Protein AF-A0A7S1R9N0-F1 (afdb_monomer_lite)

Secondary structure (DSSP, 8-state):
-PPPPPPPP--------S------PPPPP--SSSHHHHHHHHHHHHHHHHHHHHTSTT-SEEEEEEETTEEEEEEEEEGGGGGGHHHHHHHHHHHHHHHHHT-TTEEETTTTS--EEEETTEEEEEEEE-S-GGGB-HHHHHHS--TTGGG-SSBPPS-EEEEEEEEEEEPP---

InterPro domains:
  IPR000571 Zinc finger, CCCH-type [PS50103] (131-159)

Foldseek 3Di:
DDDDDDDDDDDDDDDDDPPDPPDDPPDQDDDPPLVPLLLVLLVVLQVLLQVQLVPDPFFPHWDWDADPQGIEIETEGAPVSVVCQVVSLVSSVVSNQVSQVPDPFKAWAQQQHPQWDDDPFHTKGKIFTDDDPVQADCCCRNRVDDPCPPVDSGDHRSDMGMYHYGYDHDYPDDD

Structure (mmCIF, N/CA/C/O backbone):
data_AF-A0A7S1R9N0-F1
#
_entry.id   AF-A0A7S1R9N0-F1
#
loop_
_atom_site.group_PDB
_atom_site.id
_atom_site.type_symbol
_atom_site.label_atom_id
_atom_site.label_alt_id
_atom_site.label_comp_id
_atom_site.label_asym_id
_atom_site.label_entity_id
_atom_site.label_seq_id
_atom_site.pdbx_PDB_ins_code
_atom_site.Cartn_x
_atom_site.Cartn_y
_atom_site.Cartn_z
_atom_site.occupancy
_atom_site.B_iso_or_equiv
_atom_site.auth_seq_id
_atom_site.auth_comp_id
_atom_site.auth_asym_id
_atom_site.auth_atom_id
_atom_site.pdbx_PDB_model_num
ATOM 1 N N . PRO A 1 1 ? 58.387 22.285 21.724 1.00 52.72 1 PRO A N 1
ATOM 2 C CA . PRO A 1 1 ? 57.582 22.739 20.562 1.00 52.72 1 PRO A CA 1
ATOM 3 C C . PRO A 1 1 ? 56.138 22.207 20.632 1.00 52.72 1 PRO A C 1
ATOM 5 O O . PRO A 1 1 ? 55.964 20.991 20.617 1.00 52.72 1 PRO A O 1
ATOM 8 N N . PRO A 1 2 ? 55.108 23.062 20.768 1.00 48.16 2 PRO A N 1
ATOM 9 C CA . PRO A 1 2 ? 53.727 22.595 20.798 1.00 48.16 2 PRO A CA 1
ATOM 10 C C . PRO A 1 2 ? 53.151 22.463 19.378 1.00 48.16 2 PRO A C 1
ATOM 12 O O . PRO A 1 2 ? 53.423 23.277 18.497 1.00 48.16 2 PRO A O 1
ATOM 15 N N . LEU A 1 3 ? 52.369 21.401 19.179 1.00 45.06 3 LEU A N 1
ATOM 16 C CA . LEU A 1 3 ? 51.634 21.072 17.958 1.00 45.06 3 LEU A CA 1
ATOM 17 C C . LEU A 1 3 ? 50.422 22.006 17.798 1.00 45.06 3 LEU A C 1
ATOM 19 O O . LEU A 1 3 ? 49.581 22.085 18.692 1.00 45.06 3 LEU A O 1
ATOM 23 N N . LEU A 1 4 ? 50.330 22.696 16.655 1.00 51.31 4 LEU A N 1
ATOM 24 C CA . LEU A 1 4 ? 49.155 23.478 16.258 1.00 51.31 4 LEU A CA 1
ATOM 25 C C . LEU A 1 4 ? 47.994 22.549 15.873 1.00 51.31 4 LEU A C 1
ATOM 27 O O . LEU A 1 4 ? 48.130 21.701 14.993 1.00 51.31 4 LEU A O 1
ATOM 31 N N . ALA A 1 5 ? 46.838 22.759 16.502 1.00 51.09 5 ALA A N 1
ATOM 32 C CA . ALA A 1 5 ? 45.570 22.154 16.116 1.00 51.09 5 ALA A CA 1
ATOM 33 C C . ALA A 1 5 ? 44.982 22.874 14.887 1.00 51.09 5 ALA A C 1
ATOM 35 O O . ALA A 1 5 ? 44.824 24.095 14.889 1.00 51.09 5 ALA A O 1
ATOM 36 N N . ALA A 1 6 ? 44.646 22.111 13.846 1.00 48.75 6 ALA A N 1
ATOM 37 C CA . ALA A 1 6 ? 43.962 22.596 12.651 1.00 48.75 6 ALA A CA 1
ATOM 38 C C . ALA A 1 6 ? 42.448 22.719 12.901 1.00 48.75 6 ALA A C 1
ATOM 40 O O . ALA A 1 6 ? 41.822 21.787 13.407 1.00 48.75 6 ALA A O 1
ATOM 41 N N . GLN A 1 7 ? 41.857 23.858 12.532 1.00 47.03 7 GLN A N 1
ATOM 42 C CA . GLN A 1 7 ? 40.409 24.075 12.576 1.00 47.03 7 GLN A CA 1
ATOM 43 C C . GLN A 1 7 ? 39.734 23.630 11.264 1.00 47.03 7 GLN A C 1
ATOM 45 O O . GLN A 1 7 ? 40.303 23.846 10.192 1.00 47.03 7 GLN A O 1
ATOM 50 N N . PRO A 1 8 ? 38.522 23.043 11.314 1.00 47.75 8 PRO A N 1
ATOM 51 C CA . PRO A 1 8 ? 37.767 22.677 10.121 1.00 47.75 8 PRO A CA 1
ATOM 52 C C . PRO A 1 8 ? 37.152 23.917 9.456 1.00 47.75 8 PRO A C 1
ATOM 54 O O . PRO A 1 8 ? 36.416 24.680 10.079 1.00 47.75 8 PRO A O 1
ATOM 57 N N . GLY A 1 9 ? 37.460 24.102 8.170 1.00 45.78 9 GLY A N 1
ATOM 58 C CA . GLY A 1 9 ? 36.955 25.197 7.347 1.00 45.78 9 GLY A CA 1
ATOM 59 C C . GLY A 1 9 ? 35.452 25.090 7.088 1.00 45.78 9 GLY A C 1
ATOM 60 O O . GLY A 1 9 ? 34.957 24.097 6.554 1.00 45.78 9 GLY A O 1
ATOM 61 N N . SER A 1 10 ? 34.736 26.150 7.443 1.00 47.22 10 SER A N 1
ATOM 62 C CA . SER A 1 10 ? 33.346 26.419 7.093 1.00 47.22 10 SER A CA 1
ATOM 63 C C . SER A 1 10 ? 33.234 26.775 5.606 1.00 47.22 10 SER A C 1
ATOM 65 O O . SER A 1 10 ? 33.493 27.901 5.189 1.00 47.22 10 SER A O 1
ATOM 67 N N . GLY A 1 11 ? 32.855 25.797 4.782 1.00 57.56 11 GLY A N 1
ATOM 68 C CA . GLY A 1 11 ? 32.488 26.039 3.386 1.00 57.56 11 GLY A CA 1
ATOM 69 C C . GLY A 1 11 ? 31.137 26.771 3.274 1.00 57.56 11 GLY A C 1
ATOM 70 O O . GLY A 1 11 ? 30.240 26.512 4.081 1.00 57.56 11 GLY A O 1
ATOM 71 N N . PRO A 1 12 ? 30.956 27.674 2.293 1.00 48.16 12 PRO A N 1
ATOM 72 C CA . PRO A 1 12 ? 29.710 28.411 2.118 1.00 48.16 12 PRO A CA 1
ATOM 73 C C . PRO A 1 12 ? 28.571 27.484 1.673 1.00 48.16 12 PRO A C 1
ATOM 75 O O . PRO A 1 12 ? 28.665 26.768 0.676 1.00 48.16 12 PRO A O 1
ATOM 78 N N . CYS A 1 13 ? 27.473 27.527 2.425 1.00 46.56 13 CYS A N 1
ATOM 79 C CA . CYS A 1 13 ? 26.214 26.873 2.095 1.00 46.56 13 CYS A CA 1
ATOM 80 C C . CYS A 1 13 ? 25.583 27.623 0.909 1.00 46.56 13 CYS A C 1
ATOM 82 O O . CYS A 1 13 ? 25.134 28.759 1.065 1.00 46.56 13 CYS A O 1
ATOM 84 N N . LEU A 1 14 ? 25.604 27.041 -0.294 1.00 51.38 14 LEU A N 1
ATOM 85 C CA . LEU A 1 14 ? 24.973 27.665 -1.459 1.00 51.38 14 LEU A CA 1
ATOM 86 C C . LEU A 1 14 ? 23.442 27.685 -1.286 1.00 51.38 14 LEU A C 1
ATOM 88 O O . LEU A 1 14 ? 22.866 26.675 -0.871 1.00 51.38 14 LEU A O 1
ATOM 92 N N . PRO A 1 15 ? 22.767 28.802 -1.615 1.00 51.22 15 PRO A N 1
ATOM 93 C CA . PRO A 1 15 ? 21.322 28.917 -1.480 1.00 51.22 15 PRO A CA 1
ATOM 94 C C . PRO A 1 15 ? 20.609 27.945 -2.428 1.00 51.22 15 PRO A C 1
ATOM 96 O O . PRO A 1 15 ? 20.858 27.920 -3.635 1.00 51.22 15 PRO A O 1
ATOM 99 N N . LEU A 1 16 ? 19.697 27.148 -1.864 1.00 49.31 16 LEU A N 1
ATOM 100 C CA . LEU A 1 16 ? 18.741 26.328 -2.605 1.00 49.31 16 LEU A CA 1
ATOM 101 C C . LEU A 1 16 ? 17.943 27.232 -3.554 1.00 49.31 16 LEU A C 1
ATOM 103 O O . LEU A 1 16 ? 17.189 28.097 -3.114 1.00 49.31 16 LEU A O 1
ATOM 107 N N . GLN A 1 17 ? 18.123 27.047 -4.862 1.00 59.81 17 GLN A N 1
ATOM 108 C CA . GLN A 1 17 ? 17.377 27.792 -5.872 1.00 59.81 17 GLN A CA 1
ATOM 109 C C . GLN A 1 17 ? 15.883 27.446 -5.772 1.00 59.81 17 GLN A C 1
ATOM 111 O O . GLN A 1 17 ? 15.492 26.289 -5.913 1.00 59.81 17 GLN A O 1
ATOM 116 N N . ALA A 1 18 ? 15.050 28.465 -5.555 1.00 55.53 18 ALA A N 1
ATOM 117 C CA . ALA A 1 18 ? 13.608 28.362 -5.308 1.00 55.53 18 ALA A CA 1
ATOM 118 C C . ALA A 1 18 ? 12.756 27.944 -6.529 1.00 55.53 18 ALA A C 1
ATOM 120 O O . ALA A 1 18 ? 11.536 27.882 -6.430 1.00 55.53 18 ALA A O 1
ATOM 121 N N . ASN A 1 19 ? 13.379 27.630 -7.670 1.00 56.38 19 ASN A N 1
ATOM 122 C CA . ASN A 1 19 ? 12.703 27.369 -8.946 1.00 56.38 19 ASN A CA 1
ATOM 123 C C . ASN A 1 19 ? 12.839 25.913 -9.412 1.00 56.38 19 ASN A C 1
ATOM 125 O O . ASN A 1 19 ? 12.991 25.647 -10.604 1.00 56.38 19 ASN A O 1
ATOM 129 N N . VAL A 1 20 ? 12.793 24.949 -8.490 1.00 46.78 20 VAL A N 1
ATOM 130 C CA . VAL A 1 20 ? 12.623 23.550 -8.895 1.00 46.78 20 VAL A CA 1
ATOM 131 C C . VAL A 1 20 ? 11.145 23.362 -9.247 1.00 46.78 20 VAL A C 1
ATOM 133 O O . VAL A 1 20 ? 10.308 23.502 -8.352 1.00 46.78 20 VAL A O 1
ATOM 136 N N . PRO A 1 21 ? 10.784 23.081 -10.514 1.00 52.72 21 PRO A N 1
ATOM 137 C CA . PRO A 1 21 ? 9.398 22.807 -10.855 1.00 52.72 21 PRO A CA 1
ATOM 138 C C . PRO A 1 21 ? 8.884 21.647 -9.990 1.00 52.72 21 PRO A C 1
ATOM 140 O O . PRO A 1 21 ? 9.638 20.699 -9.733 1.00 52.72 21 PRO A O 1
ATOM 143 N N . PRO A 1 22 ? 7.626 21.708 -9.516 1.00 54.47 22 PRO A N 1
ATOM 144 C CA . PRO A 1 22 ? 7.046 20.632 -8.729 1.00 54.47 22 PRO A CA 1
ATOM 145 C C . PRO A 1 22 ? 7.195 19.321 -9.497 1.00 54.47 22 PRO A C 1
ATOM 147 O O . PRO A 1 22 ? 6.997 19.278 -10.713 1.00 54.47 22 PRO A O 1
ATOM 150 N N . PHE A 1 23 ? 7.589 18.263 -8.788 1.00 50.84 23 PHE A N 1
ATOM 151 C CA . PHE A 1 23 ? 7.739 16.937 -9.372 1.00 50.84 23 PHE A CA 1
ATOM 152 C C . PHE A 1 23 ? 6.445 16.565 -10.101 1.00 50.84 23 PHE A C 1
ATOM 154 O O . PHE A 1 23 ? 5.412 16.353 -9.470 1.00 50.84 23 PHE A O 1
ATOM 161 N N . GLN A 1 24 ? 6.502 16.508 -11.431 1.00 49.12 24 GLN A N 1
ATOM 162 C CA . GLN A 1 24 ? 5.415 15.981 -12.239 1.00 49.12 24 GLN A CA 1
ATOM 163 C C . GLN A 1 24 ? 5.625 14.468 -12.348 1.00 49.12 24 GLN A C 1
ATOM 165 O O . GLN A 1 24 ? 6.642 14.040 -12.907 1.00 49.12 24 GLN A O 1
ATOM 170 N N . PRO A 1 25 ? 4.710 13.640 -11.810 1.00 53.88 25 PRO A N 1
ATOM 171 C CA . PRO A 1 25 ? 4.761 12.204 -12.020 1.00 53.88 25 PRO A CA 1
ATOM 172 C C . PRO A 1 25 ? 4.787 11.930 -13.522 1.00 53.88 25 PRO A C 1
ATOM 174 O O . PRO A 1 25 ? 3.993 12.499 -14.273 1.00 53.88 25 PRO A O 1
ATOM 177 N N . LEU A 1 26 ? 5.714 11.078 -13.962 1.00 53.41 26 LEU A N 1
ATOM 178 C CA . LEU A 1 26 ? 5.797 10.679 -15.362 1.00 53.41 26 LEU A CA 1
ATOM 179 C C . LEU A 1 26 ? 4.435 10.129 -15.796 1.00 53.41 26 LEU A C 1
ATOM 181 O O . LEU A 1 26 ? 3.922 9.188 -15.189 1.00 53.41 26 LEU A O 1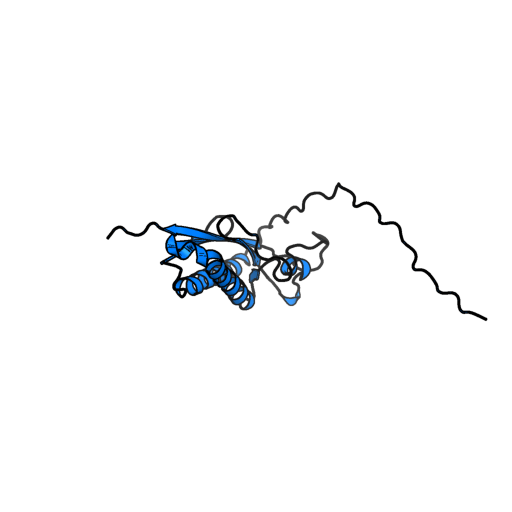
ATOM 185 N N . GLN A 1 27 ? 3.846 10.746 -16.819 1.00 47.94 27 GLN A N 1
ATOM 186 C CA . GLN A 1 27 ? 2.592 10.285 -17.402 1.00 47.94 27 GLN A CA 1
ATOM 187 C C . GLN A 1 27 ? 2.804 8.850 -17.920 1.00 47.94 27 GLN A C 1
ATOM 189 O O . GLN A 1 27 ? 3.758 8.614 -18.668 1.00 47.94 27 GLN A O 1
ATOM 194 N N . PRO A 1 28 ? 1.978 7.872 -17.513 1.00 52.19 28 PRO A N 1
ATOM 195 C CA . PRO A 1 28 ? 2.144 6.493 -17.948 1.00 52.19 28 PRO A CA 1
ATOM 196 C C . PRO A 1 28 ? 1.872 6.386 -19.453 1.00 52.19 28 PRO A C 1
ATOM 198 O O . PRO A 1 28 ? 0.768 6.667 -19.917 1.00 52.19 28 PRO A O 1
ATOM 201 N N . HIS A 1 29 ? 2.874 5.962 -20.223 1.00 52.19 29 HIS A N 1
ATOM 202 C CA . HIS A 1 29 ? 2.680 5.597 -21.625 1.00 52.19 29 HIS A CA 1
ATOM 203 C C . HIS A 1 29 ? 1.905 4.269 -21.715 1.00 52.19 29 HIS A C 1
ATOM 205 O O . HIS A 1 29 ? 2.191 3.352 -20.942 1.00 52.19 29 HIS A O 1
ATOM 211 N N . PRO A 1 30 ? 0.939 4.124 -22.641 1.00 48.84 30 PRO A N 1
ATOM 212 C CA . PRO A 1 30 ? 0.181 2.886 -22.798 1.00 48.84 30 PRO A CA 1
ATOM 213 C C . PRO A 1 30 ? 1.098 1.761 -23.298 1.00 48.84 30 PRO A C 1
ATOM 215 O O . PRO A 1 30 ? 1.572 1.789 -24.432 1.00 48.84 30 PRO A O 1
ATOM 218 N N . VAL A 1 31 ? 1.363 0.762 -22.449 1.00 55.69 31 VAL A N 1
ATOM 219 C CA . VAL A 1 31 ? 2.171 -0.416 -22.804 1.00 55.69 31 VAL A CA 1
ATOM 220 C C . VAL A 1 31 ? 1.239 -1.611 -23.015 1.00 55.69 31 VAL A C 1
ATOM 222 O O . VAL A 1 31 ? 0.743 -2.207 -22.059 1.00 55.69 31 VAL A O 1
ATOM 225 N N . ASN A 1 32 ? 0.985 -1.983 -24.269 1.00 52.28 32 ASN A N 1
ATOM 226 C CA . ASN A 1 32 ? 0.108 -3.110 -24.600 1.00 52.28 32 ASN A CA 1
ATOM 227 C C . ASN A 1 32 ? 0.705 -4.444 -24.093 1.00 52.28 32 ASN A C 1
ATOM 229 O O . ASN A 1 32 ? 1.824 -4.809 -24.443 1.00 52.28 32 ASN A O 1
ATOM 233 N N . GLY A 1 33 ? -0.035 -5.168 -23.241 1.00 55.78 33 GLY A N 1
ATOM 234 C CA . GLY A 1 33 ? 0.238 -6.564 -22.848 1.00 55.78 33 GLY A CA 1
ATOM 235 C C . GLY A 1 33 ? 0.738 -6.800 -21.413 1.00 55.78 33 GLY A C 1
ATOM 236 O O . GLY A 1 33 ? 0.345 -7.783 -20.791 1.00 55.78 33 GLY A O 1
ATOM 237 N N . ALA A 1 34 ? 1.529 -5.893 -20.828 1.00 57.28 34 ALA A N 1
ATOM 238 C CA . ALA A 1 34 ? 2.081 -6.072 -19.470 1.00 57.28 34 ALA A CA 1
ATOM 239 C C . ALA A 1 34 ? 1.114 -5.670 -18.335 1.00 57.28 34 ALA A C 1
ATOM 241 O O . ALA A 1 34 ? 1.393 -5.896 -17.159 1.00 57.28 34 ALA A O 1
ATOM 242 N N . HIS A 1 35 ? -0.028 -5.070 -18.675 1.00 66.38 35 HIS A N 1
ATOM 243 C CA . HIS A 1 35 ? -0.981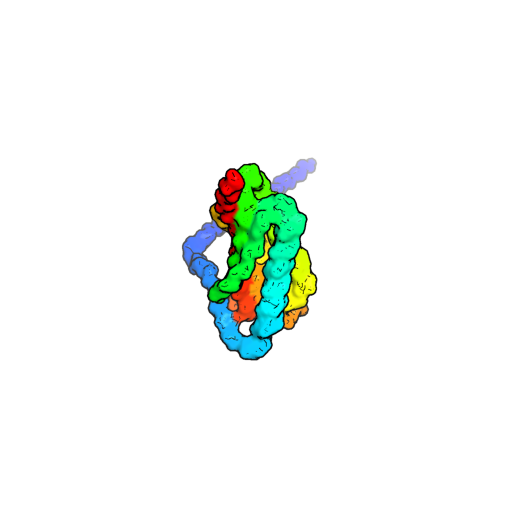 -4.560 -17.691 1.00 66.38 35 HIS A CA 1
ATOM 244 C C . HIS A 1 35 ? -1.728 -5.684 -16.952 1.00 66.38 35 HIS A C 1
ATOM 246 O O . HIS A 1 35 ? -1.958 -5.572 -15.750 1.00 66.38 35 HIS A O 1
ATOM 252 N N . GLY A 1 36 ? -2.068 -6.787 -17.629 1.00 79.69 36 GLY A N 1
ATOM 253 C CA . GLY A 1 36 ? -2.950 -7.820 -17.067 1.00 79.69 36 GLY A CA 1
ATOM 254 C C . GLY A 1 36 ? -2.404 -8.506 -15.809 1.00 79.69 36 GLY A C 1
ATOM 255 O O . GLY A 1 36 ? -3.126 -8.658 -14.823 1.00 79.69 36 GLY A O 1
ATOM 256 N N . SER A 1 37 ? -1.119 -8.880 -15.805 1.00 88.69 37 SER A N 1
ATOM 257 C CA . SER A 1 37 ? -0.490 -9.536 -14.649 1.00 88.69 37 SER A CA 1
ATOM 258 C C . SER A 1 37 ? -0.319 -8.582 -13.465 1.00 88.69 37 SER A C 1
ATOM 260 O O . SER A 1 37 ? -0.588 -8.975 -12.329 1.00 88.69 37 SER A O 1
ATOM 262 N N . PHE A 1 38 ? 0.044 -7.320 -13.725 1.00 93.56 38 PHE A N 1
ATOM 263 C CA . PHE A 1 38 ? 0.131 -6.290 -12.692 1.00 93.56 38 PHE A CA 1
ATOM 264 C C . PHE A 1 38 ? -1.212 -6.083 -11.992 1.00 93.56 38 PHE A C 1
ATOM 266 O O . PHE A 1 38 ? -1.261 -6.178 -10.770 1.00 93.56 38 PHE A O 1
ATOM 273 N N . PHE A 1 39 ? -2.302 -5.859 -12.736 1.00 94.06 39 PHE A N 1
ATOM 274 C CA . PHE A 1 39 ? -3.620 -5.646 -12.127 1.00 94.06 39 PHE A CA 1
ATOM 275 C C . PHE A 1 39 ? -4.073 -6.837 -11.294 1.00 94.06 39 PHE A C 1
ATOM 277 O O . PHE A 1 39 ? -4.570 -6.650 -10.186 1.00 94.06 39 PHE A O 1
ATOM 284 N N . LYS A 1 40 ? -3.860 -8.058 -11.795 1.00 95.06 40 LYS A N 1
ATOM 285 C CA . LYS A 1 40 ? -4.203 -9.281 -11.066 1.00 95.06 40 LYS A CA 1
ATOM 286 C C . LYS A 1 40 ? -3.435 -9.385 -9.746 1.00 95.06 40 LYS A C 1
ATOM 288 O O . LYS A 1 40 ? -4.032 -9.679 -8.712 1.00 95.06 40 LYS A O 1
ATOM 293 N N . HIS A 1 41 ? -2.125 -9.138 -9.765 1.00 96.31 41 HIS A N 1
ATOM 294 C CA . HIS A 1 41 ? -1.316 -9.175 -8.548 1.00 96.31 41 HIS A CA 1
ATOM 295 C C . HIS A 1 41 ? -1.631 -8.011 -7.606 1.00 96.31 41 HIS A C 1
ATOM 297 O O . HIS A 1 41 ? -1.759 -8.244 -6.411 1.00 96.31 41 HIS A O 1
ATOM 303 N N . ALA A 1 42 ? -1.846 -6.799 -8.119 1.00 97.19 42 ALA A N 1
ATOM 304 C CA . ALA A 1 42 ? -2.214 -5.639 -7.314 1.00 97.19 42 ALA A CA 1
ATOM 305 C C . ALA A 1 42 ? -3.571 -5.845 -6.623 1.00 97.19 42 ALA A C 1
ATOM 307 O O . ALA A 1 42 ? -3.681 -5.625 -5.420 1.00 97.19 42 ALA A O 1
ATOM 308 N N . ALA A 1 43 ? -4.570 -6.370 -7.340 1.00 97.56 43 ALA A N 1
ATOM 309 C CA . ALA A 1 43 ? -5.849 -6.749 -6.749 1.00 97.56 43 ALA A CA 1
ATOM 310 C C . ALA A 1 43 ? -5.659 -7.805 -5.650 1.00 97.56 43 ALA A C 1
ATOM 312 O O . ALA A 1 43 ? -6.152 -7.621 -4.541 1.00 97.56 43 ALA A O 1
ATOM 313 N N . LYS A 1 44 ? -4.887 -8.875 -5.904 1.00 97.81 44 LYS A N 1
ATOM 314 C CA . LYS A 1 44 ? -4.569 -9.896 -4.886 1.00 97.81 44 LYS A CA 1
ATOM 315 C C . LYS A 1 44 ? -3.898 -9.288 -3.645 1.00 97.81 44 LYS A C 1
ATOM 317 O O . LYS A 1 44 ? -4.218 -9.680 -2.522 1.00 97.81 44 LYS A O 1
ATOM 322 N N . THR A 1 45 ? -2.998 -8.327 -3.842 1.00 98.19 45 THR A N 1
ATOM 323 C CA . THR A 1 45 ? -2.355 -7.575 -2.761 1.00 98.19 45 THR A CA 1
ATOM 324 C C . THR A 1 45 ? -3.381 -6.796 -1.938 1.00 98.19 45 THR A C 1
ATOM 326 O O . THR A 1 45 ? -3.384 -6.918 -0.715 1.00 98.19 45 THR A O 1
ATOM 329 N N . VAL A 1 46 ? -4.310 -6.083 -2.579 1.00 98.44 46 VAL A N 1
ATOM 330 C CA . VAL A 1 46 ? -5.395 -5.362 -1.887 1.00 98.44 46 VAL A CA 1
ATOM 331 C C . VAL A 1 46 ? -6.343 -6.321 -1.156 1.00 98.44 46 VAL A C 1
ATOM 333 O O . VAL A 1 46 ? -6.682 -6.082 -0.002 1.00 98.44 46 VAL A O 1
ATOM 336 N N . PHE A 1 47 ? -6.717 -7.452 -1.757 1.00 98.31 47 PHE A N 1
ATOM 337 C CA . PHE A 1 47 ? -7.560 -8.454 -1.090 1.00 98.31 47 PHE A CA 1
ATOM 338 C C . PHE A 1 47 ? -6.876 -9.114 0.115 1.00 98.31 47 PHE A C 1
ATOM 340 O O . PHE A 1 47 ? -7.558 -9.577 1.025 1.00 98.31 47 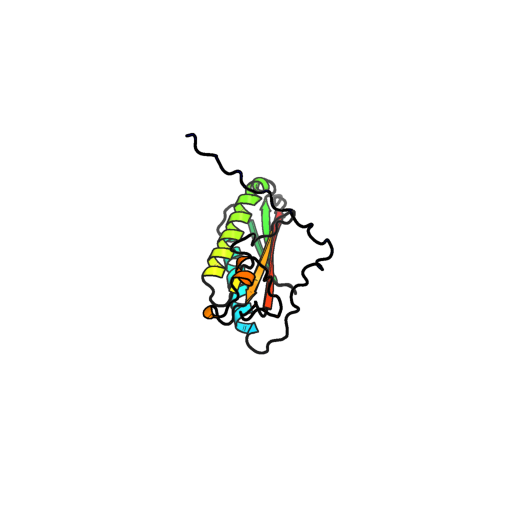PHE A O 1
ATOM 347 N N . SER A 1 48 ? -5.540 -9.116 0.172 1.00 98.44 48 SER A N 1
ATOM 348 C CA . SER A 1 48 ? -4.811 -9.573 1.363 1.00 98.44 48 SER A CA 1
ATOM 349 C C . SER A 1 48 ? -4.980 -8.609 2.544 1.00 98.44 48 SER A C 1
ATOM 351 O O . SER A 1 48 ? -5.017 -9.059 3.684 1.00 98.44 48 SER A O 1
ATOM 353 N N . ILE A 1 49 ? -5.128 -7.302 2.280 1.00 98.50 49 ILE A N 1
ATOM 354 C CA . ILE A 1 49 ? -5.490 -6.309 3.304 1.00 98.50 49 ILE A CA 1
ATOM 355 C C . ILE A 1 49 ? -6.869 -6.644 3.863 1.00 98.50 49 ILE A C 1
ATOM 357 O O . ILE A 1 49 ? -7.029 -6.730 5.076 1.00 98.50 49 ILE A O 1
ATOM 361 N N . LYS A 1 50 ? -7.844 -6.873 2.972 1.00 98.56 50 LYS A N 1
ATOM 362 C CA . LYS A 1 50 ? -9.208 -7.242 3.357 1.00 98.56 50 LYS A CA 1
ATOM 363 C C . LYS A 1 50 ? -9.216 -8.465 4.274 1.00 98.56 50 LYS A C 1
ATOM 365 O O . LYS A 1 50 ? -9.710 -8.363 5.388 1.00 98.56 50 LYS A O 1
ATOM 370 N N . ALA A 1 51 ? -8.579 -9.558 3.856 1.00 98.44 51 ALA A N 1
ATOM 371 C CA . ALA A 1 51 ? -8.521 -10.784 4.652 1.00 98.44 51 ALA A CA 1
ATOM 372 C C . ALA A 1 51 ? -7.864 -10.578 6.033 1.00 98.44 51 ALA A C 1
ATOM 374 O O . ALA A 1 51 ? -8.328 -11.130 7.027 1.00 98.44 51 ALA A O 1
ATOM 375 N N . ALA A 1 52 ? -6.799 -9.772 6.117 1.00 98.44 52 ALA A N 1
ATOM 376 C CA . ALA A 1 52 ? -6.140 -9.473 7.390 1.00 98.44 52 ALA A CA 1
ATOM 377 C C . ALA A 1 52 ? -7.014 -8.617 8.322 1.00 98.44 52 ALA A C 1
ATOM 379 O O . ALA A 1 52 ? -6.997 -8.808 9.536 1.00 98.44 52 ALA A O 1
ATOM 380 N N . LEU A 1 53 ? -7.778 -7.679 7.759 1.00 98.31 53 LEU A N 1
ATOM 381 C CA . LEU A 1 53 ? -8.691 -6.826 8.512 1.00 98.31 53 LEU A CA 1
ATOM 382 C C . LEU A 1 53 ? -9.945 -7.577 8.968 1.00 98.31 53 LEU A C 1
ATOM 384 O O . LEU A 1 53 ? -10.354 -7.388 10.103 1.00 98.31 53 LEU A O 1
ATOM 388 N N . GLU A 1 54 ? -10.513 -8.454 8.139 1.00 97.88 54 GLU A N 1
ATOM 389 C CA . GLU A 1 54 ? -11.658 -9.306 8.513 1.00 97.88 54 GLU A CA 1
ATOM 390 C C . GLU A 1 54 ? -11.311 -10.298 9.633 1.00 97.88 54 GLU A C 1
ATOM 392 O O . GLU A 1 54 ? -12.181 -10.716 10.388 1.00 97.88 54 GLU A O 1
ATOM 397 N N . ALA A 1 55 ? -10.032 -10.653 9.782 1.00 97.50 55 ALA A N 1
ATOM 398 C CA . ALA A 1 55 ? -9.549 -11.443 10.911 1.00 97.50 55 ALA A CA 1
ATOM 399 C C . ALA A 1 55 ? -9.357 -10.617 12.203 1.00 97.50 55 ALA A C 1
ATOM 401 O O . ALA A 1 55 ? -9.072 -11.186 13.259 1.00 97.50 55 ALA A O 1
ATOM 402 N N . SER A 1 56 ? -9.472 -9.285 12.142 1.00 96.19 56 SER A N 1
ATOM 403 C CA . SER A 1 56 ? -9.340 -8.403 13.304 1.00 96.19 56 SER A CA 1
ATOM 404 C C . SER A 1 56 ? -10.672 -8.279 14.044 1.00 96.19 56 SER A C 1
ATOM 406 O O . SER A 1 56 ? -11.680 -7.958 13.421 1.00 96.19 56 SER A O 1
ATOM 408 N N . PRO A 1 57 ? -10.694 -8.382 15.386 1.00 94.19 57 PRO A N 1
ATOM 409 C CA . PRO A 1 57 ? -11.926 -8.229 16.162 1.00 94.19 57 PRO A CA 1
ATOM 410 C C . PRO A 1 57 ? -12.481 -6.794 16.173 1.00 94.19 57 PRO A C 1
ATOM 412 O O . PRO A 1 57 ? -13.538 -6.564 16.742 1.00 94.19 57 PRO A O 1
ATOM 415 N N . CYS A 1 58 ? -11.759 -5.818 15.609 1.00 94.25 58 CYS A N 1
ATOM 416 C CA . CYS A 1 58 ? -12.158 -4.404 15.626 1.00 94.25 58 CYS A CA 1
ATOM 417 C C . CYS A 1 58 ? -12.887 -3.971 14.347 1.00 94.25 58 CYS A C 1
ATOM 419 O O . CYS A 1 58 ? -13.438 -2.874 14.309 1.00 94.25 58 CYS A O 1
ATOM 421 N N . ALA A 1 59 ? -12.803 -4.765 13.275 1.00 95.88 59 ALA A N 1
ATOM 422 C CA . ALA A 1 59 ? -13.432 -4.453 12.000 1.00 95.88 59 ALA A CA 1
ATOM 423 C C . ALA A 1 59 ? -14.750 -5.224 11.902 1.00 95.88 59 ALA A C 1
ATOM 425 O O . ALA A 1 59 ? -14.758 -6.450 11.954 1.00 95.88 59 ALA A O 1
ATOM 426 N N . LEU A 1 60 ? -15.859 -4.506 11.750 1.00 95.56 60 LEU A N 1
ATOM 427 C CA . LEU A 1 60 ? -17.179 -5.114 11.568 1.00 95.56 60 LEU A CA 1
ATOM 428 C C . LEU A 1 60 ? -17.373 -5.608 10.139 1.00 95.56 60 LEU A C 1
ATOM 430 O O . LEU A 1 60 ? -17.911 -6.684 9.902 1.00 95.56 60 LEU A O 1
ATOM 434 N N . ASN A 1 61 ? -16.945 -4.785 9.186 1.00 96.94 61 ASN A N 1
ATOM 435 C CA . ASN A 1 61 ? -17.035 -5.059 7.764 1.00 96.94 61 ASN A CA 1
ATOM 436 C C . ASN A 1 61 ? -15.863 -4.388 7.045 1.00 96.94 61 ASN A C 1
ATOM 438 O O . ASN A 1 61 ? -15.397 -3.316 7.448 1.00 96.94 61 ASN A O 1
ATOM 442 N N . VAL A 1 62 ? -15.398 -5.018 5.969 1.00 98.19 62 VAL A N 1
ATOM 443 C CA . VAL A 1 62 ? -14.320 -4.498 5.132 1.00 98.19 62 VAL A CA 1
ATOM 444 C C . VAL A 1 62 ? -14.732 -4.570 3.669 1.00 98.19 62 VAL A C 1
ATOM 446 O O . VAL A 1 62 ? -14.875 -5.645 3.071 1.00 98.19 62 VAL A O 1
ATOM 449 N N . GLU A 1 63 ? -14.868 -3.403 3.055 1.00 98.25 63 GLU A N 1
ATOM 450 C CA . GLU A 1 63 ? -15.253 -3.270 1.656 1.00 98.25 63 GLU A CA 1
ATOM 451 C C . GLU A 1 63 ? -14.049 -2.885 0.808 1.00 98.25 63 GLU A C 1
ATOM 453 O O . GLU A 1 63 ? -13.259 -2.017 1.174 1.00 98.25 63 GLU A O 1
ATOM 458 N N . VAL A 1 64 ? -13.915 -3.526 -0.351 1.00 98.44 64 VAL A N 1
ATOM 459 C CA . VAL A 1 64 ? -12.895 -3.187 -1.344 1.00 98.44 64 VAL A CA 1
ATOM 460 C C . VAL A 1 64 ? -13.608 -2.771 -2.617 1.00 98.44 64 VAL A C 1
ATOM 462 O O . VAL A 1 64 ? -14.253 -3.595 -3.265 1.00 98.44 64 VAL A O 1
ATOM 465 N N . VAL A 1 65 ? -13.465 -1.502 -2.986 1.00 98.00 65 VAL A N 1
ATOM 466 C CA . VAL A 1 65 ? -14.127 -0.911 -4.150 1.00 98.00 65 VAL A CA 1
ATOM 467 C C . VAL A 1 65 ? -13.064 -0.461 -5.155 1.00 98.00 65 VAL A C 1
ATOM 469 O O . VAL A 1 65 ? -12.253 0.411 -4.832 1.00 98.00 65 VAL A O 1
ATOM 472 N N . PRO A 1 66 ? -13.013 -1.035 -6.370 1.00 96.75 66 PRO A N 1
ATOM 473 C CA . PRO A 1 66 ? -12.129 -0.537 -7.415 1.00 96.75 66 PRO A CA 1
ATOM 474 C C . PRO A 1 66 ? -12.578 0.853 -7.889 1.00 96.75 66 PRO A C 1
ATOM 476 O O . PRO A 1 66 ? -13.768 1.151 -7.957 1.00 96.75 66 PRO A O 1
ATOM 479 N N . ASN A 1 67 ? -11.623 1.701 -8.257 1.00 94.12 67 ASN A N 1
ATOM 480 C CA . ASN A 1 67 ? -11.863 3.021 -8.835 1.00 94.12 67 ASN A CA 1
ATOM 481 C C . ASN A 1 67 ? -10.885 3.294 -9.994 1.00 94.12 67 ASN A C 1
ATOM 483 O O . ASN A 1 67 ? -10.011 2.481 -10.301 1.00 94.12 67 ASN A O 1
ATOM 487 N N . ALA A 1 68 ? -11.014 4.449 -10.653 1.00 92.12 68 ALA A N 1
ATOM 488 C CA . ALA A 1 68 ? -10.182 4.799 -11.808 1.00 92.12 68 ALA A CA 1
ATOM 489 C C . ALA A 1 68 ? -8.669 4.849 -11.496 1.00 92.12 68 ALA A C 1
ATOM 491 O O . ALA A 1 68 ? -7.844 4.576 -12.369 1.00 92.12 68 ALA A O 1
ATOM 492 N N . GLN A 1 69 ? -8.298 5.182 -10.256 1.00 93.38 69 GLN A N 1
ATOM 493 C CA . GLN A 1 69 ? -6.910 5.322 -9.808 1.00 93.38 69 GLN A CA 1
ATOM 494 C C . GLN A 1 69 ? -6.359 4.056 -9.132 1.00 93.38 69 GLN A C 1
ATOM 496 O O . GLN A 1 69 ? -5.143 3.929 -8.995 1.00 93.38 69 GLN A O 1
ATOM 501 N N . GLY A 1 70 ? -7.209 3.099 -8.756 1.00 96.69 70 GLY A N 1
ATOM 502 C CA . GLY A 1 70 ? -6.834 1.863 -8.075 1.00 96.69 70 GLY A CA 1
ATOM 503 C C . GLY A 1 70 ? -7.968 1.326 -7.207 1.00 96.69 70 GLY A C 1
ATOM 504 O O . GLY A 1 70 ? -8.975 0.878 -7.749 1.00 96.69 70 GLY A O 1
ATOM 505 N N . TRP A 1 71 ? -7.806 1.332 -5.882 1.00 98.44 71 TRP A N 1
ATOM 506 C CA . TRP A 1 71 ? -8.776 0.748 -4.948 1.00 98.44 71 TRP A CA 1
ATOM 507 C C . TRP A 1 71 ? -9.002 1.611 -3.714 1.00 98.44 71 TRP A C 1
ATOM 509 O O . TRP A 1 71 ? -8.067 2.203 -3.176 1.00 98.44 71 TRP A O 1
ATOM 519 N N . ASN A 1 72 ? -10.240 1.582 -3.235 1.00 98.50 72 ASN A N 1
ATOM 520 C CA . ASN A 1 72 ? -10.644 2.051 -1.921 1.00 98.50 72 ASN A CA 1
ATOM 521 C C . ASN A 1 72 ? -10.884 0.842 -1.016 1.00 98.50 72 ASN A C 1
ATOM 523 O O . ASN A 1 72 ? -11.548 -0.109 -1.425 1.00 98.50 72 ASN A O 1
ATOM 527 N N . VAL A 1 73 ? -10.357 0.888 0.202 1.00 98.62 73 VAL A N 1
ATOM 528 C CA . VAL A 1 73 ? -10.596 -0.087 1.266 1.00 98.62 73 VAL A CA 1
ATOM 529 C C . VAL A 1 73 ? -11.293 0.649 2.406 1.00 98.62 73 VAL A C 1
ATOM 531 O O . VAL A 1 73 ? -10.662 1.452 3.095 1.00 98.62 73 VAL A O 1
ATOM 534 N N . CYS A 1 74 ? -12.592 0.406 2.567 1.00 98.50 74 CYS A N 1
ATOM 535 C CA . CYS A 1 74 ? -13.407 0.991 3.627 1.00 98.50 74 CYS A CA 1
ATOM 536 C C . CYS A 1 74 ? -13.508 0.006 4.791 1.00 98.50 74 CYS A C 1
ATOM 538 O O . CYS A 1 74 ? -13.897 -1.148 4.602 1.00 98.50 74 CYS A O 1
ATOM 540 N N . ILE A 1 75 ? -13.138 0.460 5.983 1.00 98.50 75 ILE A N 1
ATOM 541 C CA . ILE A 1 75 ? -13.164 -0.332 7.210 1.00 98.50 75 ILE A CA 1
ATOM 542 C C . ILE A 1 75 ? -14.279 0.209 8.092 1.00 98.50 75 ILE A C 1
ATOM 544 O O . ILE A 1 75 ? -14.183 1.333 8.583 1.00 98.50 75 ILE A O 1
ATOM 548 N N . HIS A 1 76 ? -15.321 -0.583 8.308 1.00 97.75 76 HIS A N 1
ATOM 549 C CA . HIS A 1 76 ? -16.406 -0.216 9.209 1.00 97.75 76 HIS A CA 1
ATOM 550 C C . HIS A 1 76 ? -16.057 -0.629 10.637 1.00 97.75 76 HIS A C 1
ATOM 552 O O . HIS A 1 76 ? -15.701 -1.784 10.885 1.00 97.75 76 HIS A O 1
ATOM 558 N N . MET A 1 77 ? -16.147 0.318 11.569 1.00 97.19 77 MET A N 1
ATOM 559 C CA . MET A 1 77 ? -15.849 0.112 12.988 1.00 97.19 77 MET A CA 1
ATOM 560 C C . MET A 1 77 ? -16.955 0.711 13.855 1.00 97.19 77 MET A C 1
ATOM 562 O O . MET A 1 77 ? -17.479 1.778 13.525 1.00 97.19 77 MET A O 1
ATOM 566 N N . ASN A 1 78 ? -17.246 0.082 14.998 1.00 95.94 78 ASN A N 1
ATOM 567 C CA . ASN A 1 78 ? -18.096 0.701 16.014 1.00 95.94 78 ASN A CA 1
ATOM 568 C C . ASN A 1 78 ? -17.483 2.024 16.474 1.00 95.94 78 ASN A C 1
ATOM 570 O O . ASN A 1 78 ? -16.264 2.130 16.626 1.00 95.94 78 ASN A O 1
ATOM 574 N N . VAL A 1 79 ? -18.336 3.004 16.779 1.00 95.94 79 VAL A N 1
ATOM 575 C CA . VAL A 1 79 ? -17.907 4.279 17.380 1.00 95.94 79 VAL A CA 1
ATOM 576 C C . VAL A 1 79 ? -17.084 4.041 18.652 1.00 95.94 79 VAL A C 1
ATOM 578 O O . VAL A 1 79 ? -16.062 4.690 18.864 1.00 95.94 79 VAL A O 1
ATOM 581 N N . GLU A 1 80 ? -17.494 3.059 19.454 1.00 95.19 80 GLU A N 1
ATOM 582 C CA . GLU A 1 80 ? -16.836 2.649 20.697 1.00 95.19 80 GLU A CA 1
ATOM 583 C C . GLU A 1 80 ? -15.422 2.104 20.471 1.00 95.19 80 GLU A C 1
ATOM 585 O O . GLU A 1 80 ? -14.584 2.256 21.347 1.00 95.19 80 GLU A O 1
ATOM 590 N N . ASP A 1 81 ? -15.130 1.541 19.294 1.00 96.12 81 ASP A N 1
ATOM 591 C CA . ASP A 1 81 ? -13.833 0.951 18.942 1.00 96.12 81 ASP A CA 1
ATOM 592 C C . ASP A 1 81 ? -12.910 1.920 18.180 1.00 96.12 81 ASP A C 1
ATOM 594 O O . ASP A 1 81 ? -11.770 1.565 17.864 1.00 96.12 81 ASP A O 1
ATOM 598 N N . LEU A 1 82 ? -13.342 3.154 17.880 1.00 96.00 82 LEU A N 1
ATOM 599 C CA . LEU A 1 82 ? -12.551 4.102 17.075 1.00 96.00 82 LEU A CA 1
ATOM 600 C C . LEU A 1 82 ? -11.204 4.476 17.711 1.00 96.00 82 LEU A C 1
ATOM 602 O O . LEU A 1 82 ? -10.257 4.804 16.990 1.00 96.00 82 LEU A O 1
ATOM 606 N N . PHE A 1 83 ? -11.068 4.359 19.035 1.00 96.31 83 PHE A N 1
ATOM 607 C CA . PHE A 1 83 ? -9.783 4.533 19.725 1.00 96.31 83 PHE A CA 1
ATOM 608 C C . PHE A 1 83 ? -8.728 3.494 19.293 1.00 96.31 83 PHE A C 1
ATOM 610 O O . PHE A 1 83 ? -7.535 3.697 19.502 1.00 96.31 83 PHE A O 1
ATOM 617 N N . ARG A 1 84 ? -9.150 2.392 18.655 1.00 97.31 84 ARG A N 1
ATOM 618 C CA . ARG A 1 84 ? -8.289 1.333 18.100 1.00 97.31 84 ARG A CA 1
ATOM 619 C C . ARG A 1 84 ? -7.966 1.541 16.618 1.00 97.31 84 ARG A C 1
ATOM 621 O O . ARG A 1 84 ? -7.323 0.683 16.013 1.00 97.31 84 ARG A O 1
ATOM 628 N N . SER A 1 85 ? -8.392 2.653 16.020 1.00 97.25 85 SER A N 1
ATOM 629 C CA . SER A 1 85 ? -8.187 2.964 14.598 1.00 97.25 85 SER A CA 1
ATOM 630 C C . SER A 1 85 ? -6.728 2.823 14.156 1.00 97.25 85 SER A C 1
ATOM 632 O O . SER A 1 85 ? -6.451 2.157 13.160 1.00 97.25 85 SER A O 1
ATOM 634 N N . GLU A 1 86 ? -5.772 3.358 14.918 1.00 97.50 86 GLU A N 1
ATOM 635 C CA . GLU A 1 86 ? -4.344 3.250 14.589 1.00 97.50 86 GLU A CA 1
ATOM 636 C C . GLU A 1 86 ? -3.853 1.797 14.532 1.00 97.50 86 GLU A C 1
ATOM 638 O O . GLU A 1 86 ? -3.082 1.434 13.639 1.00 97.50 86 GLU A O 1
ATOM 643 N N . PHE A 1 87 ? -4.334 0.945 15.443 1.00 97.81 87 PHE A N 1
ATOM 644 C CA . PHE A 1 87 ? -4.021 -0.483 15.455 1.00 97.81 87 PHE A CA 1
ATOM 645 C C . PHE A 1 87 ? -4.556 -1.181 14.197 1.00 97.81 87 PHE A C 1
ATOM 647 O O . PHE A 1 87 ? -3.838 -1.945 13.552 1.00 97.81 87 PHE A O 1
ATOM 654 N N . VAL A 1 88 ? -5.786 -0.867 13.793 1.00 98.19 88 VAL A N 1
ATOM 655 C CA . VAL A 1 88 ? -6.403 -1.429 12.582 1.00 98.19 88 VAL A CA 1
ATOM 656 C C . VAL A 1 88 ? -5.687 -0.950 11.314 1.00 98.19 88 VAL A C 1
ATOM 658 O O . VAL A 1 88 ? -5.372 -1.749 10.429 1.00 98.19 88 VAL A O 1
ATOM 661 N N . LEU A 1 89 ? -5.336 0.336 11.240 1.00 98.50 89 LEU A N 1
ATOM 662 C CA . LEU A 1 89 ? -4.550 0.876 10.127 1.00 98.50 89 LEU A CA 1
ATOM 663 C C . LEU A 1 89 ? -3.147 0.260 10.070 1.00 98.50 89 LEU A C 1
ATOM 665 O O . LEU A 1 89 ? -2.618 0.063 8.975 1.00 98.50 89 LEU A O 1
ATOM 669 N N . LYS A 1 90 ? -2.544 -0.074 11.216 1.00 98.38 90 LYS A N 1
ATOM 670 C CA . LYS A 1 90 ? -1.268 -0.798 11.271 1.00 98.38 90 LYS A CA 1
ATOM 671 C C . LYS A 1 90 ? -1.385 -2.190 10.642 1.00 98.38 90 LYS A C 1
ATOM 673 O O . LYS A 1 90 ? -0.560 -2.507 9.787 1.00 98.38 90 LYS A O 1
ATOM 678 N N . ILE A 1 91 ? -2.430 -2.959 10.968 1.00 98.56 91 ILE A N 1
ATOM 679 C CA . ILE A 1 91 ? -2.703 -4.265 10.331 1.00 98.56 91 ILE A CA 1
ATOM 680 C C . ILE A 1 91 ? -2.787 -4.106 8.809 1.00 98.56 91 ILE A C 1
ATOM 682 O O . ILE A 1 91 ? -2.145 -4.852 8.069 1.00 98.56 91 ILE A O 1
ATOM 686 N N . ALA A 1 92 ? -3.522 -3.099 8.329 1.00 98.56 92 ALA A N 1
ATOM 687 C CA . ALA A 1 92 ? -3.660 -2.860 6.895 1.00 98.56 92 ALA A CA 1
ATOM 688 C C . ALA A 1 92 ? -2.318 -2.544 6.209 1.00 98.56 92 ALA A C 1
ATOM 690 O O . ALA A 1 92 ? -2.035 -3.070 5.129 1.00 98.56 92 ALA A O 1
ATOM 691 N N . LYS A 1 93 ? -1.476 -1.709 6.833 1.00 98.69 93 LYS A N 1
ATOM 692 C CA . LYS A 1 93 ? -0.134 -1.365 6.329 1.00 98.69 93 LYS A CA 1
ATOM 693 C C . LYS A 1 93 ? 0.777 -2.591 6.255 1.00 98.69 93 LYS A C 1
ATOM 695 O O . LYS A 1 93 ? 1.424 -2.809 5.230 1.00 98.69 93 LYS A O 1
ATOM 700 N N . GLU A 1 94 ? 0.810 -3.394 7.316 1.00 98.44 94 GLU A N 1
ATOM 701 C CA . GLU A 1 94 ? 1.625 -4.611 7.391 1.00 98.44 94 GLU A CA 1
ATOM 702 C C . GLU A 1 94 ? 1.172 -5.649 6.360 1.00 98.44 94 GLU A C 1
ATOM 704 O O . GLU A 1 94 ? 2.004 -6.179 5.621 1.00 98.44 94 GLU A O 1
ATOM 709 N N . ALA A 1 95 ? -0.139 -5.873 6.231 1.00 98.50 95 ALA A N 1
ATOM 710 C CA . ALA A 1 95 ? -0.704 -6.776 5.232 1.00 98.50 95 ALA A CA 1
ATOM 711 C C . ALA A 1 95 ? -0.368 -6.331 3.799 1.00 98.50 95 ALA A C 1
ATOM 713 O O . ALA A 1 95 ? -0.017 -7.165 2.957 1.00 98.50 95 ALA A O 1
ATOM 714 N N . LEU A 1 96 ? -0.418 -5.020 3.524 1.00 98.50 96 LEU A N 1
ATOM 715 C CA . LEU A 1 96 ? -0.054 -4.476 2.217 1.00 98.50 96 LEU A CA 1
ATOM 716 C C . LEU A 1 96 ? 1.424 -4.734 1.890 1.00 98.50 96 LEU A C 1
ATOM 718 O O . LEU A 1 96 ? 1.720 -5.273 0.823 1.00 98.50 96 LEU A O 1
ATOM 722 N N . LEU A 1 97 ? 2.341 -4.393 2.801 1.00 98.25 97 LEU A N 1
ATOM 723 C CA . LEU A 1 97 ? 3.783 -4.610 2.616 1.00 98.25 97 LEU A CA 1
ATOM 724 C C . LEU A 1 97 ? 4.118 -6.099 2.481 1.00 98.25 97 LEU A C 1
ATOM 726 O O . LEU A 1 97 ? 4.846 -6.513 1.575 1.00 98.25 97 LEU A O 1
ATOM 730 N N . GLN A 1 98 ? 3.543 -6.935 3.345 1.00 98.19 98 GLN A N 1
ATOM 731 C CA . GLN A 1 98 ? 3.791 -8.372 3.330 1.00 98.19 98 GLN A CA 1
ATOM 732 C C . GLN A 1 98 ? 3.275 -9.021 2.039 1.00 98.19 98 GLN A C 1
ATOM 734 O O . GLN A 1 98 ? 3.933 -9.898 1.481 1.00 98.19 98 GLN A O 1
ATOM 739 N N . SER A 1 99 ? 2.106 -8.612 1.545 1.00 97.94 99 SER A N 1
ATOM 740 C CA . SER A 1 99 ? 1.547 -9.179 0.318 1.00 97.94 99 SER A CA 1
ATOM 741 C C . SER A 1 99 ? 2.269 -8.664 -0.931 1.00 97.94 99 SER A C 1
ATOM 743 O O . SER A 1 99 ? 2.559 -9.446 -1.839 1.00 97.94 99 SER A O 1
ATOM 745 N N . ALA A 1 100 ? 2.645 -7.382 -0.962 1.00 97.06 100 ALA A N 1
ATOM 746 C CA . ALA A 1 100 ? 3.421 -6.810 -2.060 1.00 97.06 100 ALA A CA 1
ATOM 747 C C . ALA A 1 100 ? 4.839 -7.400 -2.151 1.00 97.06 100 ALA A C 1
ATOM 749 O O . ALA A 1 100 ? 5.298 -7.700 -3.248 1.00 97.06 100 ALA A O 1
ATOM 750 N N . SER A 1 101 ? 5.520 -7.643 -1.026 1.00 95.62 101 SER A N 1
ATOM 751 C CA . SER A 1 101 ? 6.870 -8.238 -1.036 1.00 95.62 101 SER A CA 1
ATOM 752 C C . SER A 1 101 ? 6.903 -9.664 -1.602 1.00 95.62 101 SER A C 1
ATOM 754 O O . SER A 1 101 ? 7.910 -10.071 -2.177 1.00 95.62 101 SER A O 1
ATOM 756 N N . LYS A 1 102 ? 5.788 -10.401 -1.508 1.00 96.31 102 LYS A N 1
ATOM 757 C CA . LYS A 1 102 ? 5.611 -11.741 -2.099 1.00 96.31 102 LYS A CA 1
ATOM 758 C C . LYS A 1 102 ? 5.246 -11.703 -3.588 1.00 96.31 102 LYS A C 1
ATOM 760 O O . LYS A 1 102 ? 5.286 -12.739 -4.250 1.00 96.31 102 LYS A O 1
ATOM 765 N N . ALA A 1 103 ? 4.849 -10.548 -4.119 1.00 94.50 103 ALA A N 1
ATOM 766 C CA . ALA A 1 103 ? 4.461 -10.395 -5.514 1.00 94.50 103 ALA A CA 1
ATOM 767 C C . ALA A 1 103 ? 5.666 -9.974 -6.370 1.00 94.50 103 ALA A C 1
ATOM 769 O O . ALA A 1 103 ? 6.281 -8.938 -6.139 1.00 94.50 103 ALA A O 1
ATOM 770 N N . ALA A 1 104 ? 5.966 -10.742 -7.419 1.00 91.00 104 ALA A N 1
ATOM 771 C CA . ALA A 1 104 ? 7.088 -10.439 -8.316 1.00 91.00 104 ALA A CA 1
ATOM 772 C C . ALA A 1 104 ? 6.855 -9.196 -9.200 1.00 91.00 104 ALA A C 1
ATOM 774 O O . ALA A 1 104 ? 7.802 -8.572 -9.663 1.00 91.00 104 ALA A O 1
ATOM 775 N N . SER A 1 105 ? 5.595 -8.831 -9.467 1.00 94.69 105 SER A N 1
ATOM 776 C CA . SER A 1 105 ? 5.255 -7.754 -10.411 1.00 94.69 105 SER A CA 1
ATOM 777 C C . SER A 1 105 ? 4.676 -6.499 -9.755 1.00 94.69 105 SER A C 1
ATOM 779 O O . SER A 1 105 ? 4.173 -5.629 -10.467 1.00 94.69 105 SER A O 1
ATOM 781 N N . VAL A 1 106 ? 4.663 -6.422 -8.423 1.00 96.50 106 VAL A N 1
ATOM 782 C CA . VAL A 1 106 ? 4.061 -5.320 -7.658 1.00 96.50 106 VAL A CA 1
ATOM 783 C C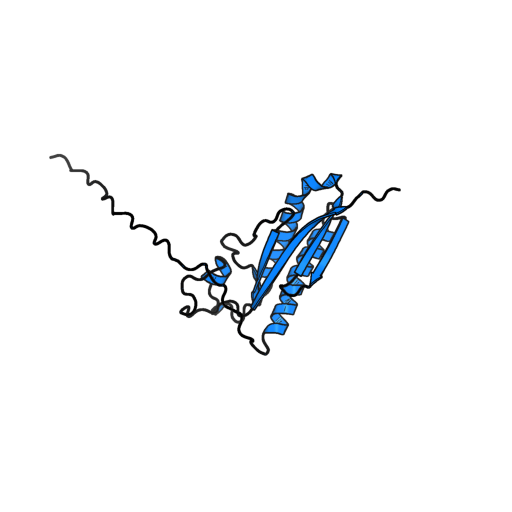 . VAL A 1 106 ? 5.012 -4.928 -6.539 1.00 96.50 106 VAL A C 1
ATOM 785 O O . VAL A 1 106 ? 5.500 -5.792 -5.821 1.00 96.50 106 VAL A O 1
ATOM 788 N N . LYS A 1 107 ? 5.245 -3.629 -6.356 1.00 97.12 107 LYS A N 1
ATOM 789 C CA . LYS A 1 107 ? 5.952 -3.088 -5.186 1.00 97.12 107 LYS A CA 1
ATOM 790 C C . LYS A 1 107 ? 5.176 -1.924 -4.597 1.00 97.12 107 LYS A C 1
ATOM 792 O O . LYS A 1 107 ? 4.514 -1.191 -5.330 1.00 97.12 107 LYS A O 1
ATOM 797 N N . VAL A 1 108 ? 5.294 -1.733 -3.287 1.00 98.12 108 VAL A N 1
ATOM 798 C CA . VAL A 1 108 ? 4.844 -0.497 -2.643 1.00 98.12 108 VAL A CA 1
ATOM 799 C C . VAL A 1 108 ? 5.879 0.588 -2.930 1.00 98.12 108 VAL A C 1
ATOM 801 O O . VAL A 1 108 ? 7.071 0.411 -2.685 1.00 98.12 108 VAL A O 1
ATOM 804 N N . MET A 1 109 ? 5.433 1.705 -3.489 1.00 98.06 109 MET A N 1
ATOM 805 C CA . MET A 1 109 ? 6.295 2.847 -3.775 1.00 98.06 109 MET A CA 1
ATOM 806 C C . MET A 1 109 ? 6.691 3.540 -2.472 1.00 98.06 109 MET A C 1
ATOM 808 O O . MET A 1 109 ? 5.851 3.758 -1.604 1.00 98.06 109 MET A O 1
ATOM 812 N N . GLY A 1 110 ? 7.961 3.917 -2.344 1.00 97.00 110 GLY A N 1
ATOM 813 C CA . GLY A 1 110 ? 8.472 4.565 -1.138 1.00 97.00 110 GLY A CA 1
ATOM 814 C C . GLY A 1 110 ? 8.718 3.607 0.028 1.00 97.00 110 GLY A C 1
ATOM 815 O O . GLY A 1 110 ? 8.837 4.070 1.154 1.00 97.00 110 GLY A O 1
ATOM 816 N N . GLU A 1 111 ? 8.796 2.290 -0.201 1.00 94.94 111 GLU A N 1
ATOM 817 C CA . GLU A 1 111 ? 8.949 1.279 0.864 1.00 94.94 111 GLU A CA 1
ATOM 818 C C . GLU A 1 111 ? 10.161 1.522 1.787 1.00 94.94 111 GLU A C 1
ATOM 820 O O . GLU A 1 111 ? 10.124 1.168 2.961 1.00 94.94 111 GLU A O 1
ATOM 825 N N . ARG A 1 112 ? 11.222 2.171 1.288 1.00 93.88 112 ARG A N 1
ATOM 826 C CA . ARG A 1 112 ? 12.431 2.522 2.059 1.00 93.88 112 ARG A CA 1
ATOM 827 C C . ARG A 1 112 ? 12.419 3.967 2.579 1.00 93.88 112 ARG A C 1
ATOM 829 O O . ARG A 1 112 ? 13.452 4.452 3.038 1.00 93.88 112 ARG A O 1
ATOM 836 N N . SER A 1 113 ? 11.301 4.676 2.449 1.00 94.38 113 SER A N 1
ATOM 837 C CA . SER A 1 113 ? 11.099 6.040 2.940 1.00 94.38 113 SER A CA 1
ATOM 838 C C . SER A 1 113 ? 9.754 6.153 3.669 1.00 94.38 113 SER A C 1
ATOM 840 O O . SER A 1 113 ? 9.608 5.653 4.780 1.00 94.38 113 SER A O 1
ATOM 842 N N . THR A 1 114 ? 8.770 6.802 3.055 1.00 94.31 114 THR A N 1
ATOM 843 C CA . THR A 1 114 ? 7.428 7.041 3.589 1.00 94.31 114 THR A CA 1
ATOM 844 C C . THR A 1 114 ? 6.402 6.464 2.610 1.00 94.31 114 THR A C 1
ATOM 846 O O . THR A 1 114 ? 5.855 7.211 1.796 1.00 94.31 114 THR A O 1
ATOM 849 N N . PRO A 1 115 ? 6.147 5.140 2.644 1.00 97.06 115 PRO A N 1
ATOM 850 C CA . PRO A 1 115 ? 5.271 4.482 1.668 1.00 97.06 115 PRO A CA 1
ATOM 851 C C . PRO A 1 115 ? 3.782 4.796 1.867 1.00 97.06 115 PRO A C 1
ATOM 853 O O . PRO A 1 115 ? 2.964 4.534 0.985 1.00 97.06 115 PRO A O 1
ATOM 856 N N . PHE A 1 116 ? 3.429 5.344 3.031 1.00 98.31 116 PHE A N 1
ATOM 857 C CA . PHE A 1 116 ? 2.061 5.651 3.423 1.00 98.31 116 PHE A CA 1
ATOM 858 C C . PHE A 1 116 ? 1.901 7.149 3.638 1.00 98.31 116 PHE A C 1
ATOM 860 O O . PHE A 1 116 ? 2.511 7.715 4.546 1.00 98.31 116 PHE A O 1
ATOM 867 N N . LEU A 1 117 ? 1.046 7.772 2.833 1.00 97.81 117 LEU A N 1
ATOM 868 C CA . LEU A 1 117 ? 0.624 9.149 3.039 1.00 97.81 117 LEU A CA 1
ATOM 869 C C . LEU A 1 117 ? -0.583 9.155 3.990 1.00 97.81 117 LEU A C 1
ATOM 871 O O . LEU A 1 117 ? -1.601 8.550 3.645 1.00 97.81 117 LEU A O 1
ATOM 875 N N . PRO A 1 118 ? -0.504 9.784 5.174 1.00 97.81 118 PRO A N 1
ATOM 876 C CA . PRO A 1 118 ? -1.643 9.862 6.082 1.00 97.81 118 PRO A CA 1
ATOM 877 C C . PRO A 1 118 ? -2.805 10.647 5.456 1.00 97.81 118 PRO A C 1
ATOM 879 O O . PRO A 1 118 ? -2.598 11.581 4.680 1.00 97.81 118 PRO A O 1
ATOM 882 N N . SER A 1 119 ? -4.031 10.273 5.812 1.00 96.88 119 SER A N 1
ATOM 883 C CA . SER A 1 119 ? -5.266 10.994 5.488 1.00 96.88 119 SER A CA 1
ATOM 884 C C . SER A 1 119 ? -6.123 11.124 6.757 1.00 96.88 119 SER A C 1
ATOM 886 O O . SER A 1 119 ? -5.871 10.388 7.712 1.00 96.88 119 SER A O 1
ATOM 888 N N . PRO A 1 120 ? -7.129 12.024 6.808 1.00 96.19 120 PRO A N 1
ATOM 889 C CA . PRO A 1 120 ? -7.892 12.280 8.036 1.00 96.19 120 PRO A CA 1
ATOM 890 C C . PRO A 1 120 ? -8.446 11.024 8.723 1.00 96.19 120 PRO A C 1
ATOM 892 O O . PRO A 1 120 ? -8.404 10.936 9.942 1.00 96.19 120 PRO A O 1
ATOM 895 N N . ASN A 1 121 ? -8.886 10.031 7.940 1.00 95.88 121 ASN A N 1
ATOM 896 C CA . ASN A 1 121 ? -9.478 8.791 8.451 1.00 95.88 121 ASN A CA 1
ATOM 897 C C . ASN A 1 121 ? -8.690 7.540 8.028 1.00 95.88 121 ASN A C 1
ATOM 899 O O . ASN A 1 121 ? -9.256 6.448 7.992 1.00 95.88 121 ASN A O 1
ATOM 903 N N . GLY A 1 122 ? -7.414 7.665 7.647 1.00 98.25 122 GLY A N 1
ATOM 904 C CA . GLY A 1 122 ? -6.640 6.514 7.186 1.00 98.25 122 GLY A CA 1
ATOM 905 C C . GLY A 1 122 ? -5.324 6.852 6.497 1.00 98.25 122 GLY A C 1
ATOM 906 O O . GLY A 1 122 ? -4.514 7.631 7.001 1.00 98.25 122 GLY A O 1
ATOM 907 N N . PHE A 1 123 ? -5.064 6.207 5.360 1.00 98.69 123 PHE A N 1
ATOM 908 C CA . PHE A 1 123 ? -3.858 6.449 4.572 1.00 98.69 123 PHE A CA 1
ATOM 909 C C . PHE A 1 123 ? -4.050 6.144 3.085 1.00 98.69 123 PHE A C 1
ATOM 911 O O . PHE A 1 123 ? -4.982 5.459 2.672 1.00 98.69 123 PHE A O 1
ATOM 918 N N . MET A 1 124 ? -3.114 6.625 2.276 1.00 98.50 124 MET A N 1
ATOM 919 C CA . MET A 1 124 ? -2.956 6.254 0.877 1.00 98.50 124 MET A CA 1
ATOM 920 C C . MET A 1 124 ? -1.578 5.628 0.660 1.00 98.50 124 MET A C 1
ATOM 922 O O . MET A 1 124 ? -0.580 6.089 1.213 1.00 98.50 124 MET A O 1
ATOM 926 N N . ALA A 1 125 ? -1.518 4.590 -0.164 1.00 98.44 125 ALA A N 1
ATOM 927 C CA . ALA A 1 125 ? -0.285 3.993 -0.661 1.00 98.44 125 ALA A CA 1
ATOM 928 C C . ALA A 1 125 ? -0.323 3.935 -2.190 1.00 98.44 125 ALA A C 1
ATOM 930 O O . ALA A 1 125 ? -1.394 3.960 -2.797 1.00 98.44 125 ALA A O 1
ATOM 931 N N . THR A 1 126 ? 0.843 3.831 -2.825 1.00 98.50 126 THR A N 1
ATOM 932 C CA . THR A 1 126 ? 0.940 3.641 -4.279 1.00 98.50 126 THR A CA 1
ATOM 933 C C . THR A 1 126 ? 1.610 2.307 -4.581 1.00 98.50 126 THR A C 1
ATOM 935 O O . THR A 1 126 ? 2.670 2.004 -4.039 1.00 98.50 126 THR A O 1
ATOM 938 N N . LEU A 1 127 ? 1.003 1.518 -5.463 1.00 98.12 127 LEU A N 1
ATOM 939 C CA . LEU A 1 127 ? 1.557 0.284 -6.009 1.00 98.12 127 LEU A CA 1
ATOM 940 C C . LEU A 1 127 ? 2.177 0.562 -7.375 1.00 98.12 127 LEU A C 1
ATOM 942 O O . LEU A 1 127 ? 1.505 1.097 -8.256 1.00 98.12 127 LEU A O 1
ATOM 946 N N . GLY A 1 128 ? 3.436 0.178 -7.559 1.00 97.06 128 GLY A N 1
ATOM 947 C CA . GLY A 1 128 ? 4.148 0.250 -8.831 1.00 97.06 128 GLY A CA 1
ATOM 948 C C . GLY A 1 128 ? 4.264 -1.118 -9.490 1.00 97.06 128 GLY A C 1
ATOM 949 O O . GLY A 1 128 ? 4.597 -2.107 -8.831 1.00 97.06 128 GLY A O 1
ATOM 950 N N . ALA A 1 129 ? 4.011 -1.173 -10.795 1.00 96.62 129 ALA A N 1
ATOM 951 C CA . ALA A 1 129 ? 4.263 -2.361 -11.600 1.00 96.62 129 ALA A CA 1
ATOM 952 C C . ALA A 1 129 ? 5.767 -2.589 -11.762 1.00 96.62 129 ALA A C 1
ATOM 954 O O . ALA A 1 129 ? 6.484 -1.648 -12.086 1.00 96.62 129 ALA A O 1
ATOM 955 N N . VAL A 1 130 ? 6.231 -3.830 -11.618 1.00 95.00 130 VAL A N 1
ATOM 956 C CA . VAL A 1 130 ? 7.615 -4.217 -11.929 1.00 95.00 130 VAL A CA 1
ATOM 957 C C . VAL A 1 130 ? 7.616 -5.199 -13.090 1.00 95.00 130 VAL A C 1
ATOM 959 O O . VAL A 1 130 ? 6.931 -6.218 -13.043 1.00 95.00 130 VAL A O 1
ATOM 962 N N . LYS A 1 131 ? 8.377 -4.882 -14.144 1.00 91.44 131 LYS A N 1
ATOM 963 C CA . LYS A 1 131 ? 8.545 -5.763 -15.309 1.00 91.44 131 LYS A CA 1
ATOM 964 C C . LYS A 1 131 ? 9.719 -6.724 -15.127 1.00 91.44 131 LYS A C 1
ATOM 966 O O . LYS A 1 131 ? 9.573 -7.914 -15.371 1.00 91.44 131 LYS A O 1
ATOM 971 N N . ASP A 1 132 ? 10.868 -6.190 -14.727 1.00 93.50 132 ASP A N 1
ATOM 972 C CA . ASP A 1 132 ? 12.105 -6.932 -14.497 1.00 93.50 132 ASP A CA 1
ATOM 973 C C . ASP A 1 132 ? 12.799 -6.349 -13.260 1.00 93.50 132 ASP A C 1
ATOM 975 O O . ASP A 1 132 ? 13.323 -5.231 -13.298 1.00 93.50 132 ASP A O 1
ATOM 979 N N . GLU A 1 133 ? 12.776 -7.091 -12.149 1.00 93.44 133 GLU A N 1
ATOM 980 C CA . GLU A 1 133 ? 13.377 -6.658 -10.880 1.00 93.44 133 GLU A CA 1
ATOM 981 C C . GLU A 1 133 ? 14.883 -6.385 -11.012 1.00 93.44 133 GLU A C 1
ATOM 983 O O . GLU A 1 133 ? 15.397 -5.465 -10.373 1.00 93.44 133 GLU A O 1
ATOM 988 N N . SER A 1 134 ? 15.592 -7.103 -11.893 1.00 95.62 134 SER A N 1
ATOM 989 C CA . SER A 1 134 ? 17.038 -6.918 -12.097 1.00 95.62 134 SER A CA 1
ATOM 990 C C . SER A 1 134 ? 17.382 -5.578 -12.756 1.00 95.62 134 SER A C 1
ATOM 992 O O . SER A 1 134 ? 18.494 -5.068 -12.609 1.00 95.62 134 SER A O 1
ATOM 994 N N . LYS A 1 135 ? 16.413 -4.977 -13.454 1.00 96.50 135 LYS A N 1
ATOM 995 C CA . LYS A 1 135 ? 16.551 -3.689 -14.146 1.00 96.50 135 LYS A CA 1
ATOM 996 C C . LYS A 1 135 ? 15.782 -2.569 -13.457 1.00 96.50 135 LYS A C 1
ATOM 998 O O . LYS A 1 135 ? 15.772 -1.451 -13.971 1.00 96.50 135 LYS A O 1
ATOM 1003 N N . ALA A 1 136 ? 15.137 -2.838 -12.325 1.00 96.25 136 ALA A N 1
ATOM 1004 C CA . ALA A 1 136 ? 14.318 -1.874 -11.609 1.00 96.25 136 ALA A CA 1
ATOM 1005 C C . ALA A 1 136 ? 15.151 -0.718 -11.030 1.00 96.25 136 ALA A C 1
ATOM 1007 O O . ALA A 1 136 ? 16.245 -0.889 -10.493 1.00 96.25 136 ALA A O 1
ATOM 1008 N N . CYS A 1 137 ? 14.606 0.495 -11.094 1.00 97.69 137 CYS A N 1
ATOM 1009 C CA . CYS A 1 137 ? 15.199 1.656 -10.444 1.00 97.69 137 CYS A CA 1
ATOM 1010 C C . CYS A 1 137 ? 14.880 1.652 -8.945 1.00 97.69 137 CYS A C 1
ATOM 1012 O O . CYS A 1 137 ? 13.839 2.160 -8.527 1.00 97.69 137 CYS A O 1
ATOM 1014 N N . TYR A 1 138 ? 15.787 1.137 -8.117 1.00 95.94 138 TYR A N 1
ATOM 1015 C CA . TYR A 1 138 ? 15.581 1.081 -6.664 1.00 95.94 138 TYR A CA 1
ATOM 1016 C C . TYR A 1 138 ? 15.391 2.449 -5.992 1.00 95.94 138 TYR A C 1
ATOM 1018 O O . TYR A 1 138 ? 14.785 2.509 -4.927 1.00 95.94 138 TYR A O 1
ATOM 1026 N N . ASP A 1 139 ? 15.844 3.548 -6.607 1.00 97.06 139 ASP A N 1
ATOM 1027 C CA . ASP A 1 139 ? 15.482 4.893 -6.141 1.00 97.06 139 ASP A CA 1
ATOM 1028 C C . ASP A 1 139 ? 13.986 5.161 -6.353 1.00 97.06 139 ASP A C 1
ATOM 1030 O O . ASP A 1 139 ? 13.303 5.547 -5.410 1.00 97.06 139 ASP A O 1
ATOM 1034 N N . ALA A 1 140 ? 13.460 4.902 -7.557 1.00 96.56 140 ALA A N 1
ATOM 1035 C CA . ALA A 1 140 ? 12.050 5.130 -7.867 1.00 96.56 140 ALA A CA 1
ATOM 1036 C C . ALA A 1 140 ? 11.137 4.286 -6.969 1.00 96.56 140 ALA A C 1
ATOM 1038 O O . ALA A 1 140 ? 10.251 4.836 -6.325 1.00 96.56 140 ALA A O 1
ATOM 1039 N N . TYR A 1 141 ? 11.382 2.976 -6.870 1.00 96.19 141 TYR A N 1
ATOM 1040 C CA . TYR A 1 141 ? 10.565 2.096 -6.026 1.00 96.19 141 TYR A CA 1
ATOM 1041 C C . TYR A 1 141 ? 10.798 2.341 -4.535 1.00 96.19 141 TYR A C 1
ATOM 1043 O O . TYR A 1 141 ? 9.843 2.445 -3.778 1.00 96.19 141 TYR A O 1
ATOM 1051 N N . GLY A 1 142 ? 12.053 2.473 -4.101 1.00 95.50 142 GLY A N 1
ATOM 1052 C CA . GLY A 1 142 ? 12.390 2.570 -2.683 1.00 95.50 142 GLY A CA 1
ATOM 1053 C C . GLY A 1 142 ? 12.081 3.931 -2.065 1.00 95.50 142 GLY A C 1
ATOM 1054 O O . GLY A 1 142 ? 11.637 3.974 -0.927 1.00 95.50 142 GLY A O 1
ATOM 1055 N N . LYS A 1 143 ? 12.296 5.034 -2.791 1.00 96.38 143 LYS A N 1
ATOM 1056 C CA . LYS A 1 143 ? 12.066 6.403 -2.285 1.00 96.38 143 LYS A CA 1
ATOM 1057 C C . LYS A 1 143 ? 10.744 7.002 -2.759 1.00 96.38 143 LYS A C 1
ATOM 1059 O O . LYS A 1 143 ? 10.339 8.037 -2.240 1.00 96.38 143 LYS A O 1
ATOM 1064 N N . GLY A 1 144 ? 10.111 6.393 -3.762 1.00 94.12 144 GLY A N 1
ATOM 1065 C CA . GLY A 1 144 ? 8.938 6.932 -4.453 1.00 94.12 144 GLY A CA 1
ATOM 1066 C C . GLY A 1 144 ? 9.282 7.888 -5.602 1.00 94.12 144 GLY A C 1
ATOM 1067 O O . GLY A 1 144 ? 8.390 8.296 -6.339 1.00 94.12 144 GLY A O 1
ATOM 1068 N N . PHE A 1 145 ? 10.561 8.240 -5.796 1.00 93.88 145 PHE A N 1
ATOM 1069 C CA . PHE A 1 145 ? 11.004 9.144 -6.860 1.00 93.88 145 PHE A CA 1
ATOM 1070 C C . PHE A 1 145 ? 12.445 8.863 -7.302 1.00 93.88 145 PHE A C 1
ATOM 1072 O O . PHE A 1 145 ? 13.270 8.347 -6.547 1.00 93.88 145 PHE A O 1
ATOM 1079 N N . CYS A 1 146 ? 12.781 9.256 -8.532 1.00 96.38 146 CYS A N 1
ATOM 1080 C CA . CYS A 1 146 ? 14.142 9.183 -9.055 1.00 96.38 146 CYS A CA 1
ATOM 1081 C C . CYS A 1 146 ? 14.613 10.555 -9.538 1.00 96.38 146 CYS A C 1
ATOM 1083 O O . CYS A 1 146 ? 14.033 11.126 -10.458 1.00 96.38 146 CYS A O 1
ATOM 1085 N N . ARG A 1 147 ? 15.725 11.051 -8.979 1.00 95.75 147 ARG A N 1
ATOM 1086 C CA . ARG A 1 147 ? 16.322 12.347 -9.363 1.00 95.75 147 ARG A CA 1
ATOM 1087 C C . ARG A 1 147 ? 16.835 12.389 -10.807 1.00 95.75 147 ARG A C 1
ATOM 1089 O O . ARG A 1 147 ? 17.013 13.469 -11.348 1.00 95.75 147 ARG A O 1
ATOM 1096 N N . ARG A 1 148 ? 17.076 11.228 -11.430 1.00 95.81 148 ARG A N 1
ATOM 1097 C CA . ARG A 1 148 ? 17.528 11.126 -12.829 1.00 95.81 148 ARG A CA 1
ATOM 1098 C C . ARG A 1 148 ? 16.387 11.311 -13.836 1.00 95.81 148 ARG A C 1
ATOM 1100 O O . ARG A 1 148 ? 16.664 11.492 -15.016 1.00 95.81 148 ARG A O 1
ATOM 1107 N N . GLY A 1 149 ? 15.126 11.250 -13.392 1.00 91.31 149 GLY A N 1
ATOM 1108 C CA . GLY A 1 149 ? 13.958 11.423 -14.258 1.00 91.31 149 GLY A CA 1
ATOM 1109 C C . GLY A 1 149 ? 14.019 10.529 -15.500 1.00 91.31 149 GLY A C 1
ATOM 1110 O O . GLY A 1 149 ? 14.276 9.331 -15.393 1.00 91.31 149 GLY A O 1
ATOM 1111 N N . GLN A 1 150 ? 13.832 11.130 -16.674 1.00 89.38 150 GLN A N 1
ATOM 1112 C CA . GLN A 1 150 ? 13.866 10.432 -17.965 1.00 89.38 150 GLN A CA 1
ATOM 1113 C C . GLN A 1 150 ? 15.265 9.970 -18.398 1.00 89.38 150 GLN A C 1
ATOM 1115 O O . GLN A 1 150 ? 15.384 9.060 -19.208 1.00 89.38 150 GLN A O 1
ATOM 1120 N N . ALA A 1 151 ? 16.333 10.538 -17.829 1.00 94.19 151 ALA A N 1
ATOM 1121 C CA . ALA A 1 151 ? 17.706 10.102 -18.096 1.00 94.19 151 ALA A CA 1
ATOM 1122 C C . ALA A 1 151 ? 18.107 8.865 -17.267 1.00 94.19 151 ALA A C 1
ATOM 1124 O O . ALA A 1 151 ? 19.258 8.423 -17.291 1.00 94.19 151 ALA A O 1
ATOM 1125 N N . CYS A 1 152 ? 17.186 8.306 -16.474 1.00 96.62 152 CYS A N 1
ATOM 1126 C CA . CYS A 1 152 ? 17.463 7.116 -15.690 1.00 96.62 152 CYS A CA 1
ATOM 1127 C C . CYS A 1 152 ? 17.602 5.890 -16.600 1.00 96.62 152 CYS A C 1
ATOM 1129 O O . CYS A 1 152 ? 16.651 5.478 -17.253 1.00 96.62 152 CYS A O 1
ATOM 1131 N N . ARG A 1 153 ? 18.769 5.238 -16.566 1.00 96.88 153 ARG A N 1
ATOM 1132 C CA . ARG A 1 153 ? 18.996 3.970 -17.284 1.00 96.88 153 ARG A CA 1
ATOM 1133 C C . ARG A 1 153 ? 18.238 2.763 -16.707 1.00 96.88 153 ARG A C 1
ATOM 1135 O O . ARG A 1 153 ? 18.284 1.685 -17.287 1.00 96.88 153 ARG A O 1
ATOM 1142 N N . TRP A 1 154 ? 17.623 2.915 -15.534 1.00 97.25 154 TRP A N 1
ATOM 1143 C CA . TRP A 1 154 ? 16.906 1.854 -14.825 1.00 97.25 154 TRP A CA 1
ATOM 1144 C C . TRP A 1 154 ? 15.398 1.981 -15.044 1.00 97.25 154 TRP A C 1
ATOM 1146 O O . TRP A 1 154 ? 14.872 3.083 -15.176 1.00 97.25 154 TRP A O 1
ATOM 1156 N N . GLN A 1 155 ? 14.686 0.859 -15.014 1.00 95.44 155 GLN A N 1
ATOM 1157 C CA . GLN A 1 155 ? 13.250 0.806 -15.263 1.00 95.44 155 GLN A CA 1
ATOM 1158 C C . GLN A 1 155 ? 12.461 1.456 -14.124 1.00 95.44 155 GLN A C 1
ATOM 1160 O O . GLN A 1 155 ? 12.506 1.014 -12.972 1.00 95.44 155 GLN A O 1
ATOM 1165 N N . HIS A 1 156 ? 11.713 2.501 -14.462 1.00 96.31 156 HIS A N 1
ATOM 1166 C CA . HIS A 1 156 ? 10.665 3.060 -13.612 1.00 96.31 156 HIS A CA 1
ATOM 1167 C C . HIS A 1 156 ? 9.382 2.224 -13.726 1.00 96.31 156 HIS A C 1
ATOM 1169 O O . HIS A 1 156 ? 9.235 1.486 -14.705 1.00 96.31 156 HIS A O 1
ATOM 1175 N N . PRO A 1 157 ? 8.463 2.310 -12.747 1.00 95.44 157 PRO A N 1
ATOM 1176 C CA . PRO A 1 157 ? 7.174 1.644 -12.864 1.00 95.44 157 PRO A CA 1
ATOM 1177 C C . PRO A 1 157 ? 6.454 2.119 -14.135 1.00 95.44 157 PRO A C 1
ATOM 1179 O O . PRO A 1 157 ? 6.187 3.316 -14.255 1.00 95.44 157 PRO A O 1
ATOM 1182 N N . PRO A 1 158 ? 6.116 1.228 -15.087 1.00 93.69 158 PRO A N 1
ATOM 1183 C CA . PRO A 1 158 ? 5.371 1.612 -16.287 1.00 93.69 158 PRO A CA 1
ATOM 1184 C C . PRO A 1 158 ? 3.909 1.954 -15.970 1.00 93.69 158 PRO A C 1
ATOM 1186 O O . PRO A 1 158 ? 3.225 2.597 -16.758 1.00 93.69 158 PRO A O 1
ATOM 1189 N N . CYS A 1 159 ? 3.420 1.507 -14.814 1.00 93.75 159 CYS A N 1
ATOM 1190 C CA . CYS A 1 159 ? 2.073 1.742 -14.332 1.00 93.75 159 CYS A CA 1
ATOM 1191 C C . CYS A 1 159 ? 2.103 1.862 -12.806 1.00 93.75 159 CYS A C 1
ATOM 1193 O O . CYS A 1 159 ? 2.839 1.134 -12.134 1.00 93.75 159 CYS A O 1
ATOM 1195 N N . MET A 1 160 ? 1.280 2.761 -12.271 1.00 95.75 160 MET A N 1
ATOM 1196 C CA . MET A 1 160 ? 1.058 2.918 -10.838 1.00 95.75 160 MET A CA 1
ATOM 1197 C C . MET A 1 160 ? -0.438 2.934 -10.531 1.00 95.75 160 MET A C 1
ATOM 1199 O O . MET A 1 160 ? -1.237 3.382 -11.361 1.00 95.75 160 MET A O 1
ATOM 1203 N N . ARG A 1 161 ? -0.825 2.427 -9.361 1.00 97.31 161 ARG A N 1
ATOM 1204 C CA . ARG A 1 161 ? -2.206 2.460 -8.860 1.00 97.31 161 ARG A CA 1
ATOM 1205 C C . ARG A 1 161 ? -2.233 2.799 -7.377 1.00 97.31 161 ARG A C 1
ATOM 1207 O O . ARG A 1 161 ? -1.389 2.321 -6.625 1.00 97.31 161 ARG A O 1
ATOM 1214 N N . SER A 1 162 ? -3.201 3.604 -6.973 1.00 97.81 162 SER A N 1
ATOM 1215 C CA . SER A 1 162 ? -3.377 4.034 -5.589 1.00 97.81 162 SER A CA 1
ATOM 1216 C C . SER A 1 162 ? -4.218 3.029 -4.808 1.00 97.81 162 SER A C 1
ATOM 1218 O O . SER A 1 162 ? -5.174 2.456 -5.328 1.00 97.81 162 SER A O 1
ATOM 1220 N N . VAL A 1 163 ? -3.875 2.834 -3.541 1.00 98.56 163 VAL A N 1
ATOM 1221 C CA . VAL A 1 163 ? -4.695 2.117 -2.564 1.00 98.56 163 VAL A CA 1
ATOM 1222 C C . VAL A 1 163 ? -5.015 3.106 -1.458 1.00 98.56 163 VAL A C 1
ATOM 1224 O O . VAL A 1 163 ? -4.113 3.529 -0.733 1.00 98.56 163 VAL A O 1
ATOM 1227 N N . GLN A 1 164 ? -6.276 3.504 -1.354 1.00 98.62 164 GLN A N 1
ATOM 1228 C CA . GLN A 1 164 ? -6.761 4.370 -0.288 1.00 98.62 164 GLN A CA 1
ATOM 1229 C C . GLN A 1 164 ? -7.453 3.510 0.762 1.00 98.62 164 GLN A C 1
ATOM 1231 O O . GLN A 1 164 ? -8.407 2.808 0.453 1.00 98.62 164 GLN A O 1
ATOM 1236 N N . VAL A 1 165 ? -6.973 3.558 1.998 1.00 98.62 165 VAL A N 1
ATOM 1237 C CA . VAL A 1 165 ? -7.563 2.852 3.136 1.00 98.62 165 VAL A CA 1
ATOM 1238 C C . VAL A 1 165 ? -8.142 3.894 4.077 1.00 98.62 165 VAL A C 1
ATOM 1240 O O . VAL A 1 165 ? -7.444 4.848 4.424 1.00 98.62 165 VAL A O 1
ATOM 1243 N N . PHE A 1 166 ? -9.395 3.735 4.487 1.00 98.38 166 PHE A N 1
ATOM 1244 C CA . PHE A 1 166 ? -10.031 4.645 5.434 1.00 98.38 166 PHE A CA 1
ATOM 1245 C C . PHE A 1 166 ? -11.038 3.932 6.331 1.00 98.38 166 PHE A C 1
ATOM 1247 O O . PHE A 1 166 ? -11.582 2.887 5.980 1.00 98.38 166 PHE A O 1
ATOM 1254 N N . ILE A 1 167 ? -11.269 4.521 7.498 1.00 98.44 167 ILE A N 1
ATOM 1255 C CA . ILE A 1 167 ? -12.217 4.045 8.498 1.00 98.44 167 ILE A CA 1
ATOM 1256 C C . ILE A 1 167 ? -13.518 4.836 8.375 1.00 98.44 167 ILE A C 1
ATOM 1258 O O . ILE A 1 167 ? -13.507 6.066 8.267 1.00 98.44 167 ILE A O 1
ATOM 1262 N N . ALA A 1 168 ? -14.632 4.115 8.416 1.00 97.75 168 ALA A N 1
ATOM 1263 C CA . ALA A 1 168 ? -15.975 4.649 8.537 1.00 97.75 168 ALA A CA 1
ATOM 1264 C C . ALA A 1 168 ? -16.56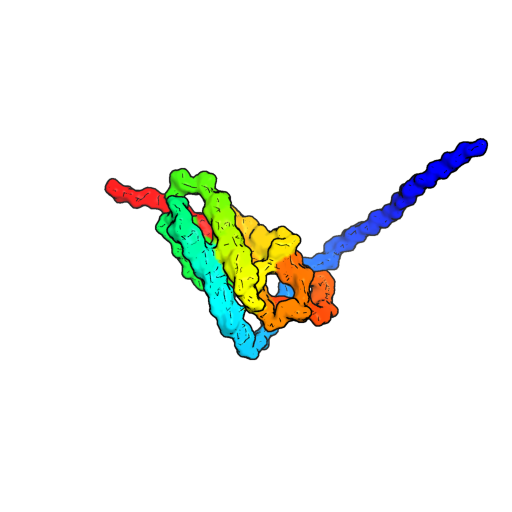8 4.196 9.877 1.00 97.75 168 ALA A C 1
ATOM 1266 O O . ALA A 1 168 ? -16.590 3.006 10.193 1.00 97.75 168 ALA A O 1
ATOM 1267 N N . ALA A 1 169 ? -17.055 5.150 10.668 1.00 95.56 169 ALA A N 1
ATOM 1268 C CA . ALA A 1 169 ? -17.793 4.837 11.882 1.00 95.56 169 ALA A CA 1
ATOM 1269 C C . ALA A 1 169 ? -19.173 4.277 11.513 1.00 95.56 169 ALA A C 1
ATOM 1271 O O . ALA A 1 169 ? -19.894 4.882 10.717 1.00 95.56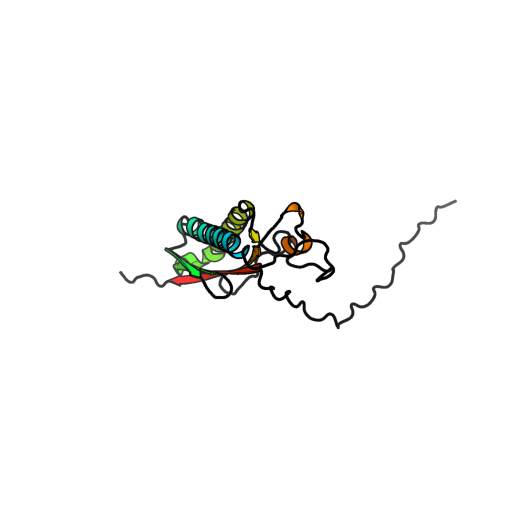 169 ALA A O 1
ATOM 1272 N N . SER A 1 170 ? -19.550 3.142 12.091 1.00 90.94 170 SER A N 1
ATOM 1273 C CA . SER A 1 170 ? -20.907 2.605 12.019 1.00 90.94 170 SER A CA 1
ATOM 1274 C C . SER A 1 170 ? -21.651 2.918 13.311 1.00 90.94 170 SER A C 1
ATOM 1276 O O . SER A 1 170 ? -21.117 2.735 14.408 1.00 90.94 170 SER A O 1
ATOM 1278 N N . ALA A 1 171 ? -22.891 3.389 13.182 1.00 82.19 171 ALA A N 1
ATOM 1279 C CA . ALA A 1 171 ? -23.788 3.495 14.324 1.00 82.19 171 ALA A CA 1
ATOM 1280 C C . ALA A 1 171 ? -24.074 2.091 14.887 1.00 82.19 171 ALA A C 1
ATOM 1282 O O . ALA A 1 171 ? -24.115 1.134 14.106 1.00 82.19 171 ALA A O 1
ATOM 1283 N N . PRO A 1 172 ? -24.280 1.950 16.207 1.00 73.62 172 PRO A N 1
ATOM 1284 C CA . PRO A 1 172 ? -24.791 0.704 16.755 1.00 73.62 172 PRO A CA 1
ATOM 1285 C C . PRO A 1 172 ? -26.150 0.418 16.111 1.00 73.62 172 PRO A C 1
ATOM 1287 O O . PRO A 1 172 ? -27.020 1.291 16.076 1.00 73.62 172 PRO A O 1
ATOM 1290 N N . GLU A 1 173 ? -26.333 -0.789 15.575 1.00 71.75 173 GLU A N 1
ATOM 1291 C CA . GLU A 1 173 ? -27.658 -1.243 15.164 1.00 71.75 173 GLU A CA 1
ATOM 1292 C C . GLU A 1 173 ? -28.542 -1.243 16.416 1.00 71.75 173 GLU A C 1
ATOM 1294 O O . GLU A 1 173 ? -28.296 -1.990 17.365 1.00 71.75 173 GLU A O 1
ATOM 1299 N N . SER A 1 174 ? -29.531 -0.349 16.457 1.00 67.31 174 SER A N 1
ATOM 1300 C CA . SER A 1 174 ? -30.525 -0.298 17.524 1.00 67.31 174 SER A CA 1
ATOM 1301 C C . SER A 1 174 ? -31.288 -1.624 17.537 1.00 67.31 174 SER A C 1
ATOM 1303 O O . SER A 1 174 ? -32.124 -1.854 16.661 1.00 67.31 174 SER A O 1
ATOM 1305 N N . ARG A 1 175 ? -30.935 -2.502 18.480 1.00 52.44 175 ARG A N 1
ATOM 1306 C CA . ARG A 1 175 ? -31.663 -3.739 18.781 1.00 52.44 175 ARG A CA 1
ATOM 1307 C C . ARG A 1 175 ? -32.975 -3.457 19.492 1.00 52.44 175 ARG A C 1
ATOM 1309 O O . ARG A 1 175 ? -32.988 -2.551 20.354 1.00 52.44 175 ARG A O 1
#

Organism: Alexandrium catenella (NCBI:txid2925)

pLDDT: mean 86.69, std 18.36, range [45.06, 98.69]

Sequence (175 aa):
PPLLAAQPGSGPCLPLQANVPPFQPLQPHPVNGAHGSFFKHAAKTVFSIKAALEASPCALNVEVVPNAQGWNVCIHMNVEDLFRSEFVLKIAKEALLQSASKAASVKVMGERSTPFLPSPNGFMATLGAVKDESKACYDAYGKGFCRRGQACRWQHPPCMRSVQVFIAASAPESR

Radius of gyration: 21.72 Å; chains: 1; bounding box: 89×41×45 Å